Protein AF-A0A1Y1M636-F1 (afdb_monomer_lite)

Secondary structure (DSSP, 8-state):
---HHHH-HHHHHHHHHHHHHHHHTT---HHHHHHHHHHHHHTT---TTB--SS-SS--HHHHHHHHHHHHH-TT-HHHHHHHHHHHHHHHHHHHTS--S---B-THHHHHHHHHHTT---

InterPro domains:
  IPR002020 Citrate synthase [PF00285] (1-120)
  IPR002020 Citrate synthase [PR00143] (42-62)
  IPR002020 Citrate synthase [PR00143] (103-119)
  IPR002020 Citrate synthase [PTHR11739] (1-119)
  IPR016143 Citrate synthase-like, small alpha subdomain [G3DSA:1.10.230.10] (9-121)
  IPR019810 Citrate synthase active site [PS00480] (49-61)
  IPR036969 Citrate synthase superfamily [SSF48256] (1-120)

Foldseek 3Di:
DPDPVPPCLLVVLLVVLVVLCVQCPQPLDLVSLLVVQVVCVVVVHHNGQWQDPPDQEAAVLLVVLLVVCVVPPVPDSSNVNLVSCQVRQLVSVVVVPPRPHGYGYNSNRPNSVCVVVPNND

Organism: Photinus pyralis (NCBI:txid7054)

Structure (mmCIF, N/CA/C/O backbone):
data_AF-A0A1Y1M636-F1
#
_entry.id   AF-A0A1Y1M636-F1
#
loop_
_atom_site.group_PDB
_atom_site.id
_atom_site.type_symbol
_atom_site.label_atom_id
_atom_site.label_alt_id
_atom_site.label_comp_id
_atom_site.label_asym_id
_atom_site.label_entity_id
_atom_site.label_seq_id
_atom_site.pdbx_PDB_ins_code
_atom_site.Cartn_x
_atom_site.Cartn_y
_atom_site.Cartn_z
_atom_site.occupancy
_atom_site.B_iso_or_equiv
_atom_site.auth_seq_id
_atom_site.auth_comp_id
_atom_site.auth_asym_id
_atom_site.auth_atom_id
_atom_site.pdbx_PDB_model_num
ATOM 1 N N . LEU A 1 1 ? 14.084 -16.133 7.832 1.00 56.94 1 LEU A N 1
ATOM 2 C CA . LEU A 1 1 ? 13.570 -16.070 9.221 1.00 56.94 1 LEU A CA 1
ATOM 3 C C . LEU A 1 1 ? 12.113 -16.533 9.176 1.00 56.94 1 LEU A C 1
ATOM 5 O O . LEU A 1 1 ? 11.390 -15.992 8.359 1.00 56.94 1 LEU A O 1
ATOM 9 N N . ALA A 1 2 ? 11.710 -17.564 9.931 1.00 70.00 2 ALA A N 1
ATOM 10 C CA . ALA A 1 2 ? 10.428 -18.273 9.723 1.00 70.00 2 ALA A CA 1
ATOM 11 C C . ALA A 1 2 ? 9.280 -17.843 10.665 1.00 70.00 2 ALA A C 1
ATOM 13 O O . ALA A 1 2 ? 8.182 -18.387 10.597 1.00 70.00 2 ALA A O 1
ATOM 14 N N . GLY A 1 3 ? 9.529 -16.894 11.574 1.00 68.12 3 GLY A N 1
ATOM 15 C CA . GLY A 1 3 ? 8.514 -16.413 12.513 1.00 68.12 3 GLY A CA 1
ATOM 16 C C . GLY A 1 3 ? 7.434 -15.574 11.808 1.00 68.12 3 GLY A C 1
ATOM 17 O O . GLY A 1 3 ? 7.807 -14.633 11.102 1.00 68.12 3 GLY A O 1
ATOM 18 N N . PRO A 1 4 ? 6.128 -15.828 12.037 1.00 67.50 4 PRO A N 1
ATOM 19 C CA . PRO A 1 4 ? 5.036 -15.103 11.376 1.00 67.50 4 PRO A CA 1
ATOM 20 C C . PRO A 1 4 ? 5.110 -13.581 11.542 1.00 67.50 4 PRO A C 1
ATOM 22 O O . PRO A 1 4 ? 4.954 -12.837 10.583 1.00 67.50 4 PRO A O 1
ATOM 25 N N . LEU A 1 5 ? 5.480 -13.118 12.739 1.00 71.94 5 LEU A N 1
ATOM 26 C CA . LEU A 1 5 ? 5.609 -11.694 13.072 1.00 71.94 5 LEU A CA 1
ATOM 27 C C . LEU A 1 5 ? 6.854 -11.009 12.478 1.00 71.94 5 LEU A C 1
ATOM 29 O O . LEU A 1 5 ? 7.070 -9.825 12.722 1.00 71.94 5 LEU A O 1
ATOM 33 N N . HIS A 1 6 ? 7.712 -11.743 11.765 1.00 73.06 6 HIS A N 1
ATOM 34 C CA . HIS A 1 6 ? 8.993 -11.226 11.279 1.00 73.06 6 HIS A CA 1
ATOM 35 C C . HIS A 1 6 ? 9.251 -11.492 9.791 1.00 73.06 6 HIS A C 1
ATOM 37 O O . HIS A 1 6 ? 10.055 -10.786 9.192 1.00 73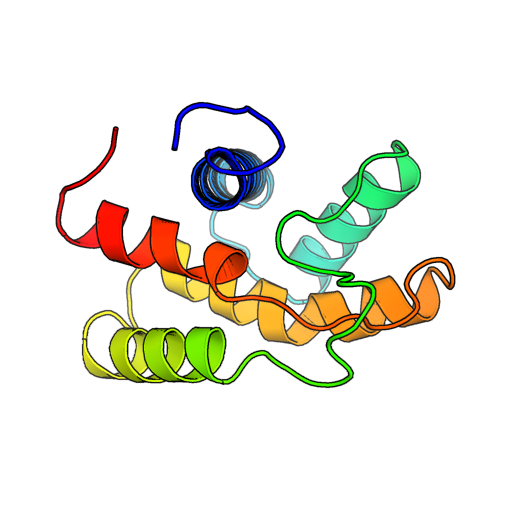.06 6 HIS A O 1
ATOM 43 N N . GLY A 1 7 ? 8.613 -12.506 9.194 1.00 80.69 7 GLY A N 1
ATOM 44 C CA . GLY A 1 7 ? 8.894 -12.930 7.817 1.00 80.69 7 GLY A CA 1
ATOM 45 C C . GLY A 1 7 ? 7.753 -12.768 6.812 1.00 80.69 7 GLY A C 1
ATOM 46 O O . GLY A 1 7 ? 8.008 -12.928 5.625 1.00 80.69 7 GLY A O 1
ATOM 47 N N . LEU A 1 8 ? 6.523 -12.471 7.249 1.00 89.19 8 LEU A N 1
ATOM 48 C CA . LEU A 1 8 ? 5.337 -12.578 6.382 1.00 89.19 8 LEU A CA 1
ATOM 49 C C . LEU A 1 8 ? 4.801 -11.245 5.847 1.00 89.19 8 LEU A C 1
ATOM 51 O O . LEU A 1 8 ? 3.906 -11.257 5.008 1.00 89.19 8 LEU A O 1
ATOM 55 N N . ALA A 1 9 ? 5.354 -10.105 6.270 1.00 92.31 9 ALA A N 1
ATOM 56 C CA . ALA A 1 9 ? 4.806 -8.787 5.934 1.00 92.31 9 ALA A CA 1
ATOM 57 C C . ALA A 1 9 ? 4.646 -8.559 4.416 1.00 92.31 9 ALA A C 1
ATOM 59 O O . ALA A 1 9 ? 3.625 -8.036 3.980 1.00 92.31 9 ALA A O 1
ATOM 60 N N . ASN A 1 10 ? 5.618 -8.995 3.607 1.00 93.31 10 ASN A N 1
ATOM 61 C CA . ASN A 1 10 ? 5.539 -8.913 2.145 1.00 93.31 10 ASN A CA 1
ATOM 62 C C . ASN A 1 10 ? 4.360 -9.740 1.590 1.00 93.31 10 ASN A C 1
ATOM 64 O O . ASN A 1 10 ? 3.538 -9.225 0.833 1.00 93.31 10 ASN A O 1
ATOM 68 N N . GLN A 1 11 ? 4.230 -10.999 2.017 1.00 93.31 11 GLN A N 1
ATOM 69 C CA . GLN A 1 11 ? 3.156 -11.884 1.559 1.00 93.31 11 GLN A CA 1
ATOM 70 C C . GLN A 1 11 ? 1.777 -11.359 1.975 1.00 93.31 11 GLN A C 1
ATOM 72 O O . GLN A 1 11 ? 0.856 -11.336 1.162 1.00 93.31 11 GLN A O 1
ATOM 77 N N . GLU A 1 12 ? 1.635 -10.871 3.209 1.00 94.81 12 GLU A N 1
ATOM 78 C CA . GLU A 1 12 ? 0.387 -10.270 3.695 1.00 94.81 12 GLU A CA 1
ATOM 79 C C . GLU A 1 12 ? -0.024 -9.043 2.869 1.00 94.81 12 GLU A C 1
ATOM 81 O O . GLU A 1 12 ? -1.198 -8.900 2.517 1.00 94.81 12 GLU A O 1
ATOM 86 N N . VAL A 1 13 ? 0.935 -8.180 2.513 1.00 96.88 13 VAL A N 1
ATOM 87 C CA . VAL A 1 13 ? 0.698 -7.036 1.621 1.00 96.88 13 VAL A CA 1
ATOM 88 C C . VAL A 1 13 ? 0.248 -7.507 0.241 1.00 96.88 13 VAL A C 1
ATOM 90 O O . VAL A 1 13 ? -0.760 -7.015 -0.265 1.00 96.88 13 VAL A O 1
ATOM 93 N N . LEU A 1 14 ? 0.971 -8.443 -0.381 1.00 96.56 14 LEU A N 1
ATOM 94 C CA . LEU A 1 14 ? 0.674 -8.884 -1.744 1.00 96.56 14 LEU A CA 1
ATOM 95 C C . LEU A 1 14 ? -0.698 -9.566 -1.836 1.00 96.56 14 LEU A C 1
ATOM 97 O O . LEU A 1 14 ? -1.461 -9.300 -2.769 1.00 96.56 14 LEU A O 1
ATOM 101 N N . LEU A 1 15 ? -1.049 -10.385 -0.841 1.00 96.19 15 LEU A N 1
ATOM 102 C CA . LEU A 1 15 ? -2.373 -10.996 -0.730 1.00 96.19 15 LEU A CA 1
ATOM 103 C C . LEU A 1 15 ? -3.462 -9.929 -0.580 1.00 96.19 15 LEU A C 1
ATOM 105 O O . LEU A 1 15 ? -4.450 -9.955 -1.310 1.00 96.19 15 LEU A O 1
ATOM 109 N N . TRP A 1 16 ? -3.270 -8.949 0.308 1.00 97.88 16 TRP A N 1
ATOM 110 C CA . TRP A 1 16 ? -4.236 -7.866 0.495 1.00 97.88 16 TRP A CA 1
ATOM 111 C C . TRP A 1 16 ? -4.423 -7.016 -0.770 1.00 97.88 16 TRP A C 1
ATOM 113 O O . TRP A 1 16 ? -5.559 -6.705 -1.128 1.00 97.88 16 TRP A O 1
ATOM 123 N N . LEU A 1 17 ? -3.339 -6.688 -1.483 1.00 98.00 17 LEU A N 1
ATOM 124 C CA . LEU A 1 17 ? -3.395 -5.970 -2.762 1.00 98.00 17 LEU A CA 1
ATOM 125 C C . LEU A 1 17 ? -4.115 -6.784 -3.838 1.00 98.00 17 LEU A C 1
ATOM 127 O O . LEU A 1 17 ? -4.863 -6.220 -4.632 1.00 98.00 17 LEU A O 1
ATOM 131 N N . THR A 1 18 ? -3.916 -8.100 -3.860 1.00 97.06 18 THR A N 1
ATOM 132 C CA . THR A 1 18 ? -4.594 -8.997 -4.803 1.00 97.06 18 THR A CA 1
ATOM 133 C C . THR A 1 18 ? -6.099 -9.035 -4.535 1.00 97.06 18 THR A C 1
ATOM 135 O O . THR A 1 18 ? -6.892 -8.922 -5.468 1.00 97.06 18 THR A O 1
ATOM 138 N N . GLU A 1 19 ? -6.513 -9.122 -3.268 1.00 97.94 19 GLU A N 1
ATOM 139 C CA . GLU A 1 19 ? -7.930 -9.035 -2.893 1.00 97.94 19 GLU A CA 1
ATOM 140 C C . GLU A 1 19 ? -8.522 -7.661 -3.211 1.00 97.94 19 GLU A C 1
ATOM 142 O O . GLU A 1 19 ? -9.610 -7.567 -3.778 1.00 97.94 19 GLU A O 1
ATOM 147 N N . MET A 1 20 ? -7.775 -6.589 -2.938 1.00 98.19 20 MET A N 1
ATOM 148 C CA . MET A 1 20 ? -8.175 -5.243 -3.327 1.00 98.19 20 MET A CA 1
ATOM 149 C C . MET A 1 20 ? -8.383 -5.149 -4.836 1.00 98.19 20 MET A C 1
ATOM 151 O O . MET A 1 20 ? -9.441 -4.696 -5.262 1.00 98.19 20 MET A O 1
ATOM 155 N N . LYS A 1 21 ? -7.430 -5.631 -5.646 1.00 97.38 21 LYS A N 1
ATOM 156 C CA . LYS A 1 21 ? -7.508 -5.621 -7.114 1.00 97.38 21 LYS A CA 1
ATOM 157 C C . LYS A 1 21 ? -8.742 -6.361 -7.632 1.00 97.38 21 LYS A C 1
ATOM 159 O O . LYS A 1 21 ? -9.370 -5.878 -8.568 1.00 97.38 21 LYS A O 1
ATOM 164 N N . LYS A 1 22 ? -9.125 -7.488 -7.016 1.00 97.81 22 LYS A N 1
ATOM 165 C CA . LYS A 1 22 ? -10.356 -8.223 -7.366 1.00 97.81 22 LYS A CA 1
ATOM 166 C C . LYS A 1 22 ? -11.623 -7.399 -7.124 1.00 97.81 22 LYS A C 1
ATOM 168 O O . LYS A 1 22 ? -12.571 -7.525 -7.890 1.00 97.81 22 LYS A O 1
ATOM 173 N N . VAL A 1 23 ? -11.643 -6.575 -6.075 1.00 97.25 23 VAL A N 1
ATOM 174 C CA . VAL A 1 23 ? -12.801 -5.738 -5.720 1.00 97.25 23 VAL A CA 1
ATOM 175 C C . VAL A 1 23 ? -12.848 -4.453 -6.544 1.00 97.25 23 VAL A C 1
ATOM 177 O O . VAL A 1 23 ? -13.905 -4.101 -7.060 1.00 97.25 23 VAL A O 1
ATOM 180 N N . VAL A 1 24 ? -11.719 -3.752 -6.683 1.00 96.56 24 VAL A N 1
ATOM 181 C CA . VAL A 1 24 ? -11.661 -2.456 -7.383 1.00 96.56 24 VAL A CA 1
ATOM 182 C C . VAL A 1 24 ? -11.578 -2.604 -8.904 1.00 96.56 24 VAL A C 1
ATOM 184 O O . VAL A 1 24 ? -11.916 -1.675 -9.635 1.00 96.56 24 VAL A O 1
ATOM 187 N N . GLY A 1 25 ? -11.137 -3.765 -9.397 1.00 95.69 25 GLY A N 1
ATOM 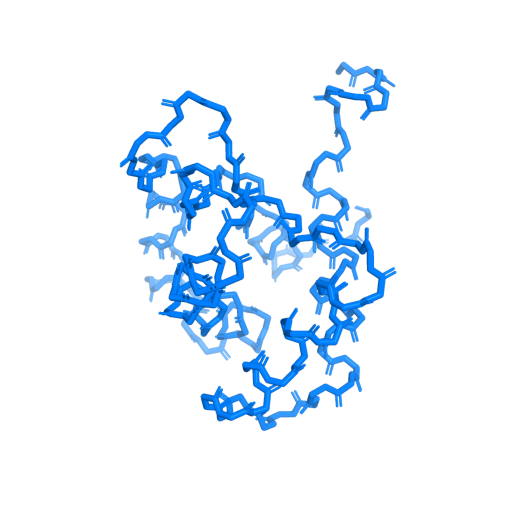188 C CA . GLY A 1 25 ? -10.919 -4.007 -10.818 1.00 95.69 25 GLY A CA 1
ATOM 189 C C . GLY A 1 25 ? -9.890 -3.040 -11.402 1.00 95.69 25 GLY A C 1
ATOM 190 O O . GLY A 1 25 ? -8.836 -2.788 -10.810 1.00 95.69 25 GLY A O 1
ATOM 191 N N . ASP A 1 26 ? -10.181 -2.497 -12.581 1.00 94.44 26 ASP A N 1
ATOM 192 C CA . ASP A 1 26 ? -9.328 -1.514 -13.263 1.00 94.44 26 ASP A CA 1
ATOM 193 C C . ASP A 1 26 ? -9.674 -0.056 -12.932 1.00 94.44 26 ASP A C 1
ATOM 195 O O . ASP A 1 26 ? -8.932 0.850 -13.315 1.00 94.44 26 ASP A O 1
ATOM 199 N N . ASP A 1 27 ? -10.747 0.187 -12.171 1.00 96.25 27 ASP A N 1
ATOM 200 C CA . ASP A 1 27 ? -11.082 1.523 -11.680 1.00 96.25 27 ASP A CA 1
ATOM 201 C C . ASP A 1 27 ? -10.206 1.881 -10.474 1.00 96.25 27 ASP A C 1
ATOM 203 O O . ASP A 1 27 ? -10.557 1.666 -9.311 1.00 96.25 27 ASP A O 1
ATOM 207 N N . LEU A 1 28 ? -9.046 2.460 -10.777 1.00 96.94 28 LEU A N 1
ATOM 208 C CA . LEU A 1 28 ? -8.115 2.999 -9.790 1.00 96.94 28 LEU A CA 1
ATOM 209 C C . LEU A 1 28 ? -8.435 4.455 -9.405 1.00 96.94 28 LEU A C 1
ATOM 211 O O . LEU A 1 28 ? -7.538 5.183 -8.980 1.00 96.94 28 LEU A O 1
ATOM 215 N N . SER A 1 29 ? -9.678 4.921 -9.562 1.00 98.19 29 SER A N 1
ATOM 216 C CA . SER A 1 29 ? -10.063 6.275 -9.153 1.00 98.19 29 SER A CA 1
ATOM 217 C C . SER A 1 29 ? -9.810 6.525 -7.665 1.00 98.19 29 SER A C 1
ATOM 219 O O . SER A 1 29 ? -9.920 5.627 -6.826 1.00 98.19 29 SER A O 1
ATOM 221 N N . ASP A 1 30 ? -9.509 7.781 -7.317 1.00 98.56 30 ASP A N 1
ATOM 222 C CA . ASP A 1 30 ? -9.254 8.168 -5.926 1.00 98.56 30 ASP A CA 1
ATOM 223 C C . ASP A 1 30 ? -10.407 7.745 -4.997 1.00 98.56 30 ASP A C 1
ATOM 225 O O . ASP A 1 30 ? -10.168 7.281 -3.882 1.00 98.56 30 ASP A O 1
ATOM 229 N N . LYS A 1 31 ? -11.653 7.828 -5.484 1.00 98.25 31 LYS A N 1
ATOM 230 C CA . LYS A 1 31 ? -12.850 7.396 -4.757 1.00 98.25 31 LYS A CA 1
ATOM 231 C C . LYS A 1 31 ? -12.834 5.896 -4.454 1.00 98.25 31 LYS A C 1
ATOM 233 O O . LYS A 1 31 ? -12.961 5.530 -3.293 1.00 98.25 31 LYS A O 1
ATOM 238 N N . ASN A 1 32 ? -12.666 5.036 -5.460 1.00 98.19 32 ASN A N 1
ATOM 239 C CA . ASN A 1 32 ? -12.769 3.584 -5.273 1.00 98.19 32 ASN A CA 1
ATOM 240 C C . ASN A 1 32 ? -11.685 3.052 -4.319 1.00 98.19 32 ASN A C 1
ATOM 242 O O . ASN A 1 32 ? -11.933 2.227 -3.441 1.00 98.19 32 ASN A O 1
ATOM 246 N N . ILE A 1 33 ? -10.478 3.608 -4.437 1.00 98.69 33 ILE A N 1
ATOM 247 C CA . ILE A 1 33 ? -9.356 3.290 -3.552 1.00 98.69 33 ILE A CA 1
ATOM 248 C C . ILE A 1 33 ? -9.628 3.773 -2.123 1.00 98.69 33 ILE A C 1
ATOM 250 O O . ILE A 1 33 ? -9.410 3.023 -1.172 1.00 98.69 33 ILE A O 1
ATOM 254 N N . THR A 1 34 ? -10.146 4.993 -1.963 1.00 98.75 34 THR A N 1
ATOM 255 C CA . THR A 1 34 ? -10.532 5.550 -0.655 1.00 98.75 34 THR A CA 1
ATOM 256 C C . THR A 1 34 ? -11.618 4.710 0.016 1.00 98.75 34 THR A C 1
ATOM 258 O O . THR A 1 34 ? -11.471 4.347 1.184 1.00 98.75 34 THR A O 1
ATOM 261 N N . ASP A 1 35 ? -12.668 4.343 -0.722 1.00 98.62 35 ASP A N 1
ATOM 262 C CA . ASP A 1 35 ? -13.778 3.523 -0.228 1.00 98.62 35 ASP A CA 1
ATOM 263 C C . ASP A 1 35 ? -13.281 2.150 0.249 1.00 98.62 35 ASP A C 1
ATOM 265 O O . ASP A 1 35 ? -13.646 1.693 1.336 1.00 98.62 35 ASP A O 1
ATOM 269 N N . TYR A 1 36 ? -12.387 1.505 -0.510 1.00 98.69 36 TYR A N 1
ATOM 270 C CA . TYR A 1 36 ? -11.809 0.222 -0.111 1.00 98.69 36 TYR A CA 1
ATOM 271 C C . TYR A 1 36 ? -10.934 0.339 1.149 1.00 98.69 36 TYR A C 1
ATOM 273 O O . TYR A 1 36 ? -11.036 -0.497 2.055 1.00 98.69 36 TYR A O 1
ATOM 281 N N . LEU A 1 37 ? -10.106 1.385 1.253 1.00 98.62 37 LEU A N 1
ATOM 282 C CA . LEU A 1 37 ? -9.288 1.644 2.444 1.00 98.62 37 LEU A CA 1
ATOM 283 C C . LEU A 1 37 ? -10.167 1.855 3.685 1.00 98.62 37 LEU A C 1
ATOM 285 O O . LEU A 1 37 ? -9.932 1.221 4.716 1.00 98.62 37 LEU A O 1
ATOM 289 N N . TRP A 1 38 ? -11.224 2.662 3.577 1.00 98.62 38 TRP A N 1
ATOM 290 C CA . TRP A 1 38 ? -12.195 2.845 4.657 1.00 98.62 38 TRP A CA 1
ATOM 291 C C . TRP A 1 38 ? -12.932 1.556 5.005 1.00 98.62 38 TRP A C 1
ATOM 293 O O . TRP A 1 38 ? -13.089 1.257 6.186 1.00 98.62 38 TRP A O 1
ATOM 303 N N . SER A 1 39 ? -13.332 0.749 4.018 1.00 98.38 39 SER A N 1
ATOM 304 C CA . SER A 1 39 ? -13.964 -0.553 4.275 1.00 98.38 39 SER A CA 1
ATOM 305 C C . SER A 1 39 ? -13.044 -1.485 5.075 1.00 98.38 39 SER A C 1
ATOM 307 O O . SER A 1 39 ? -13.482 -2.151 6.014 1.00 98.38 39 SER A O 1
ATOM 309 N N . THR A 1 40 ? -11.741 -1.468 4.770 1.00 97.94 40 THR A N 1
ATOM 310 C CA . THR A 1 40 ? -10.727 -2.234 5.500 1.00 97.94 40 THR A CA 1
ATOM 311 C C . THR A 1 40 ? -10.657 -1.767 6.953 1.00 97.94 40 THR A C 1
ATOM 313 O O . THR A 1 40 ? -10.803 -2.585 7.862 1.00 97.94 40 THR A O 1
ATOM 316 N N . LEU A 1 41 ? -10.527 -0.460 7.184 1.00 98.00 41 LEU A N 1
ATOM 317 C CA . LEU A 1 41 ? -10.413 0.118 8.527 1.00 98.00 41 LEU A CA 1
ATOM 318 C C . LEU A 1 41 ? -11.692 -0.061 9.364 1.00 98.00 41 LEU A C 1
ATOM 320 O O . LEU A 1 41 ? -11.621 -0.459 10.527 1.00 98.00 41 LEU A O 1
ATOM 324 N N . ASN A 1 42 ? -12.866 0.151 8.764 1.00 97.88 42 ASN A N 1
ATOM 325 C CA . ASN A 1 42 ? -14.167 -0.008 9.421 1.00 97.88 42 ASN A CA 1
ATOM 326 C C . ASN A 1 42 ? -14.479 -1.473 9.762 1.00 97.88 42 ASN A C 1
ATOM 328 O O . ASN A 1 42 ? -15.215 -1.735 10.709 1.00 97.88 42 ASN A O 1
ATOM 332 N N . SER A 1 43 ? -13.873 -2.432 9.051 1.00 97.12 43 SER A N 1
ATOM 333 C CA . SER A 1 43 ? -13.933 -3.860 9.404 1.00 97.12 43 SER A CA 1
ATOM 334 C C . SER A 1 43 ? -13.039 -4.248 10.593 1.00 97.12 43 SER A C 1
ATOM 336 O O . SER A 1 43 ? -12.960 -5.421 10.947 1.00 97.12 43 SER A O 1
ATOM 338 N N . GLY A 1 44 ? -12.332 -3.287 11.200 1.00 95.69 44 GLY A N 1
ATOM 339 C CA . GLY A 1 44 ? -11.381 -3.527 12.288 1.00 95.69 44 GLY A CA 1
ATOM 340 C C . GLY A 1 44 ? -10.024 -4.068 11.825 1.00 95.69 44 GLY A C 1
ATOM 341 O O . GLY A 1 44 ? -9.174 -4.371 12.661 1.00 95.69 44 GLY A O 1
ATOM 342 N N . ARG A 1 45 ? -9.804 -4.177 10.509 1.00 95.75 45 ARG A N 1
ATOM 343 C CA . ARG A 1 45 ? -8.521 -4.575 9.918 1.00 95.75 45 ARG A CA 1
ATOM 344 C C . ARG A 1 45 ? -7.605 -3.363 9.740 1.00 95.75 45 ARG A C 1
ATOM 346 O O . ARG A 1 45 ? -8.036 -2.213 9.778 1.00 95.75 45 ARG A O 1
ATOM 353 N N . VAL A 1 46 ? -6.321 -3.632 9.535 1.00 95.62 46 VAL A N 1
ATOM 354 C CA . VAL A 1 46 ? -5.296 -2.620 9.238 1.00 95.62 46 VAL A CA 1
ATOM 355 C C . VAL A 1 46 ? -4.975 -2.602 7.745 1.00 95.62 46 VAL A C 1
ATOM 357 O O . VAL A 1 46 ? -5.271 -3.567 7.044 1.00 95.62 46 VAL A O 1
ATOM 360 N N . VAL A 1 47 ? -4.349 -1.524 7.266 1.00 97.62 47 VAL A N 1
ATOM 361 C CA . VAL A 1 47 ? -3.763 -1.468 5.917 1.00 97.62 47 VAL A CA 1
ATOM 362 C C . VAL A 1 47 ? -2.330 -2.020 5.999 1.00 97.62 47 VAL A C 1
ATOM 364 O O . VAL A 1 47 ? -1.484 -1.369 6.621 1.00 97.62 47 VAL A O 1
ATOM 367 N N . PRO A 1 48 ? -2.035 -3.207 5.434 1.00 96.56 48 PRO A N 1
ATOM 368 C CA . PRO A 1 48 ? -0.720 -3.835 5.561 1.00 96.56 48 PRO A CA 1
ATOM 369 C C . PRO A 1 48 ? 0.394 -2.974 4.957 1.00 96.56 48 PRO A C 1
ATOM 371 O O . PRO A 1 48 ? 0.192 -2.287 3.959 1.00 96.56 48 PRO A O 1
ATOM 374 N N . GLY A 1 49 ? 1.580 -3.000 5.568 1.00 96.00 49 GLY A N 1
ATOM 375 C CA . GLY A 1 49 ? 2.735 -2.210 5.123 1.00 96.00 49 GLY A CA 1
ATOM 376 C C . GLY A 1 49 ? 2.717 -0.732 5.539 1.00 96.00 49 GLY A C 1
ATOM 377 O O . GLY A 1 49 ? 3.726 -0.055 5.354 1.00 96.00 49 GLY A O 1
ATOM 378 N N . TYR A 1 50 ? 1.634 -0.235 6.151 1.00 96.94 50 TYR A N 1
ATOM 379 C CA . TYR A 1 50 ? 1.501 1.136 6.663 1.00 96.94 50 TYR A CA 1
ATOM 380 C C . TYR A 1 50 ? 1.386 1.167 8.194 1.00 96.94 50 TYR A C 1
ATOM 382 O O . TYR A 1 50 ? 0.997 0.190 8.827 1.00 96.94 50 TYR A O 1
ATOM 390 N N . GLY A 1 51 ? 1.683 2.319 8.807 1.00 90.38 51 GLY A N 1
ATOM 391 C CA . GLY A 1 51 ? 1.398 2.537 10.232 1.00 90.38 51 GLY A CA 1
ATOM 392 C C . GLY A 1 51 ? 2.522 2.160 11.198 1.00 90.38 51 GLY A C 1
ATOM 393 O O . GLY A 1 51 ? 2.262 1.842 12.357 1.00 90.38 51 GLY A O 1
ATOM 394 N N . HIS A 1 52 ? 3.779 2.198 10.751 1.00 85.81 52 HIS A N 1
ATOM 395 C CA . HIS A 1 52 ? 4.930 1.796 11.562 1.00 85.81 52 HIS A CA 1
ATOM 396 C C . HIS A 1 52 ? 5.112 2.675 12.818 1.00 85.81 52 HIS A C 1
ATOM 398 O O . HIS A 1 52 ? 5.052 3.905 12.757 1.00 85.81 52 HIS A O 1
ATOM 404 N N . ALA A 1 53 ? 5.438 2.065 13.963 1.00 83.19 53 ALA A N 1
ATOM 405 C CA . ALA A 1 53 ? 5.582 2.776 15.243 1.00 83.19 53 ALA A CA 1
ATOM 406 C C . ALA A 1 53 ? 6.704 3.840 15.245 1.00 83.19 53 ALA A C 1
ATOM 408 O O . ALA A 1 53 ? 6.608 4.858 15.933 1.00 83.19 53 ALA A O 1
ATOM 409 N N . VAL A 1 54 ? 7.764 3.605 14.464 1.00 85.38 54 VAL A N 1
ATOM 410 C CA . VAL A 1 54 ? 8.999 4.417 14.472 1.00 85.38 54 VAL A CA 1
ATOM 411 C C . VAL A 1 54 ? 9.151 5.334 13.251 1.00 85.38 54 VAL A C 1
ATOM 413 O O . VAL A 1 54 ? 9.699 6.429 13.382 1.00 85.38 54 VAL A O 1
ATOM 416 N N . LEU A 1 55 ? 8.700 4.915 12.062 1.00 84.19 55 LEU A N 1
ATOM 417 C CA . LEU A 1 55 ? 8.982 5.643 10.819 1.00 84.19 55 LEU A CA 1
ATOM 418 C C . LEU A 1 55 ? 8.108 6.889 10.746 1.00 84.19 55 LEU A C 1
ATOM 420 O O . LEU A 1 55 ? 6.898 6.764 10.691 1.00 84.19 55 LEU A O 1
ATOM 424 N N . ARG A 1 56 ? 8.706 8.083 10.713 1.00 91.81 56 ARG A N 1
ATOM 425 C CA . ARG A 1 56 ? 7.975 9.371 10.671 1.00 91.81 56 ARG A CA 1
ATOM 426 C C . ARG A 1 56 ? 7.779 9.934 9.260 1.00 91.81 56 ARG A C 1
ATOM 428 O O . ARG A 1 56 ? 7.289 11.045 9.104 1.00 91.81 56 ARG A O 1
ATOM 435 N N . LYS A 1 57 ? 8.247 9.202 8.255 1.00 94.81 57 LYS A N 1
ATOM 436 C CA . LYS A 1 57 ? 8.175 9.502 6.822 1.00 94.81 57 LYS A CA 1
ATOM 437 C C . LYS A 1 57 ? 8.249 8.185 6.055 1.00 94.81 57 LYS A C 1
ATOM 439 O O . LYS A 1 57 ? 8.583 7.161 6.654 1.00 94.81 57 LYS A O 1
ATOM 444 N N . THR A 1 58 ? 7.974 8.231 4.755 1.00 97.69 58 THR A N 1
ATOM 445 C CA . THR A 1 58 ? 8.143 7.089 3.845 1.00 97.69 58 THR A CA 1
ATOM 446 C C . THR A 1 58 ? 9.516 6.450 4.024 1.00 97.69 58 THR A C 1
ATOM 448 O O . THR A 1 58 ? 10.531 7.152 4.048 1.00 97.69 58 THR A O 1
ATOM 451 N N . ASP A 1 59 ? 9.542 5.126 4.166 1.00 97.81 59 ASP A N 1
ATOM 452 C CA . ASP A 1 59 ? 10.779 4.355 4.246 1.00 97.81 59 ASP A CA 1
ATOM 453 C C . ASP A 1 59 ? 11.619 4.571 2.969 1.00 97.81 59 ASP A C 1
ATOM 455 O O . ASP A 1 59 ? 11.119 4.339 1.866 1.00 97.81 59 ASP A O 1
ATOM 459 N N . PRO A 1 60 ? 12.895 4.985 3.062 1.00 97.88 60 PRO A N 1
ATOM 460 C CA . PRO A 1 60 ? 13.764 5.114 1.892 1.00 97.88 60 PRO A CA 1
ATOM 461 C C . PRO A 1 60 ? 13.861 3.835 1.047 1.00 97.88 60 PRO A C 1
ATOM 463 O O . PRO A 1 60 ? 14.032 3.911 -0.166 1.00 97.88 60 PRO A O 1
ATOM 466 N N . ARG A 1 61 ? 13.701 2.655 1.659 1.00 98.31 61 ARG A N 1
ATOM 467 C CA . ARG A 1 61 ? 13.694 1.370 0.945 1.00 98.31 61 ARG A CA 1
ATOM 468 C C . ARG A 1 61 ? 12.449 1.198 0.074 1.00 98.31 61 ARG A C 1
ATOM 470 O O . ARG A 1 61 ? 12.552 0.649 -1.019 1.00 98.31 61 ARG A O 1
ATOM 477 N N . TYR A 1 62 ? 11.298 1.701 0.531 1.00 98.50 62 TYR A N 1
ATOM 478 C CA . TYR A 1 62 ? 10.088 1.790 -0.291 1.00 98.50 62 TYR A CA 1
ATOM 479 C C . TYR A 1 62 ? 10.331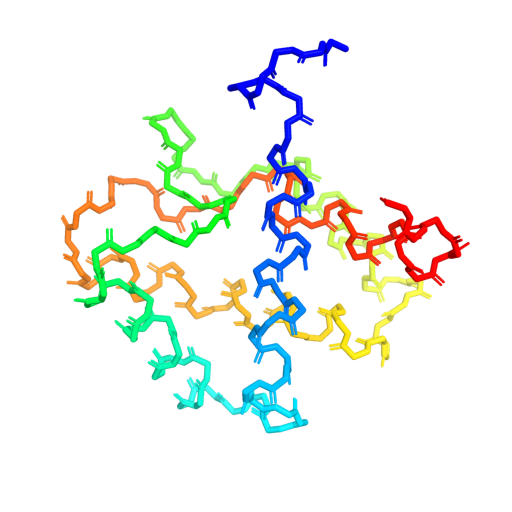 2.712 -1.490 1.00 98.50 62 TYR A C 1
ATOM 481 O O . TYR A 1 62 ? 9.999 2.362 -2.619 1.00 98.50 62 TYR A O 1
ATOM 489 N N . MET A 1 63 ? 10.958 3.872 -1.264 1.00 98.50 63 MET A N 1
ATOM 490 C CA . MET A 1 63 ? 11.247 4.829 -2.339 1.00 98.50 63 MET A CA 1
ATOM 491 C C . MET A 1 63 ? 12.184 4.251 -3.400 1.00 98.50 63 MET A C 1
ATOM 493 O O . MET A 1 63 ? 11.889 4.379 -4.582 1.00 98.50 63 MET A O 1
ATOM 497 N N . ALA A 1 64 ? 13.241 3.542 -2.999 1.00 98.62 64 ALA A N 1
ATOM 498 C CA . ALA A 1 64 ? 14.142 2.878 -3.942 1.00 98.62 64 ALA A CA 1
ATOM 499 C C . ALA A 1 64 ? 13.407 1.849 -4.828 1.00 98.62 64 ALA A C 1
ATOM 501 O O . ALA A 1 64 ? 13.622 1.790 -6.038 1.00 98.62 64 ALA A O 1
ATOM 502 N N . GLN A 1 65 ? 12.496 1.064 -4.245 1.00 98.69 65 GLN A N 1
ATOM 503 C CA . GLN A 1 65 ? 11.662 0.117 -4.995 1.00 98.69 65 GLN A CA 1
ATOM 504 C C . GLN A 1 65 ? 10.661 0.819 -5.916 1.00 98.69 65 GLN A C 1
ATOM 506 O O . GLN A 1 65 ? 10.451 0.383 -7.048 1.00 98.69 65 GLN A O 1
ATOM 511 N N . ARG A 1 66 ? 10.094 1.941 -5.466 1.00 98.62 66 ARG A N 1
ATOM 512 C CA . ARG A 1 66 ? 9.209 2.779 -6.273 1.00 98.62 66 ARG A CA 1
ATOM 513 C C . ARG A 1 66 ? 9.920 3.373 -7.480 1.00 98.62 66 ARG A C 1
ATOM 515 O O . ARG A 1 66 ? 9.372 3.327 -8.575 1.00 98.62 66 ARG A O 1
ATOM 522 N N . GLU A 1 67 ? 11.118 3.916 -7.299 1.00 98.75 67 GLU A N 1
ATOM 523 C CA . GLU A 1 67 ? 11.939 4.453 -8.390 1.00 98.75 67 GLU A CA 1
ATOM 524 C C . GLU A 1 67 ? 12.262 3.373 -9.426 1.00 98.75 67 GLU A C 1
ATOM 526 O O . GLU A 1 67 ? 12.114 3.600 -10.627 1.00 98.75 67 GLU A O 1
ATOM 531 N N . PHE A 1 68 ? 12.614 2.169 -8.967 1.00 98.75 68 PHE A N 1
ATOM 532 C CA . PHE A 1 68 ? 12.806 1.022 -9.848 1.00 98.75 68 PHE A CA 1
ATOM 533 C C . PHE A 1 68 ? 11.522 0.666 -10.617 1.00 98.75 68 PHE A C 1
ATOM 535 O O . PHE A 1 68 ? 11.560 0.521 -11.839 1.00 98.75 68 PHE A O 1
ATOM 542 N N . GLY A 1 69 ? 10.379 0.586 -9.926 1.00 98.56 69 GLY A N 1
ATOM 543 C CA . GLY A 1 69 ? 9.079 0.297 -10.535 1.00 98.56 69 GLY A CA 1
ATOM 544 C C . GLY A 1 69 ? 8.680 1.322 -11.601 1.00 98.56 69 GLY A C 1
ATOM 545 O O . GLY A 1 69 ? 8.327 0.942 -12.716 1.00 98.56 69 GLY A O 1
ATOM 546 N N . LEU A 1 70 ? 8.841 2.618 -11.306 1.00 98.56 70 LEU A N 1
ATOM 547 C CA . LEU A 1 70 ? 8.592 3.713 -12.252 1.00 98.56 70 LEU A CA 1
ATOM 548 C C . LEU A 1 70 ? 9.454 3.592 -13.515 1.00 98.56 70 LEU A C 1
ATOM 550 O O . LEU A 1 70 ? 8.982 3.879 -14.611 1.00 98.56 70 LEU A O 1
ATOM 554 N N . ALA A 1 71 ? 10.711 3.170 -13.372 1.00 98.56 71 ALA A N 1
ATOM 555 C CA . ALA A 1 71 ? 11.644 3.071 -14.488 1.00 98.56 71 ALA A CA 1
ATOM 556 C C . ALA A 1 71 ? 11.473 1.798 -15.332 1.00 98.56 71 ALA A C 1
ATOM 558 O O . ALA A 1 71 ? 11.859 1.795 -16.502 1.00 98.56 71 ALA A O 1
ATOM 559 N N . LYS A 1 72 ? 10.981 0.698 -14.746 1.00 98.50 72 LYS A N 1
ATOM 560 C CA . LYS A 1 72 ? 11.038 -0.637 -15.371 1.00 98.50 72 LYS A CA 1
ATOM 561 C C . LYS A 1 72 ? 9.689 -1.277 -15.657 1.00 98.50 72 LYS A C 1
ATOM 563 O O . LYS A 1 72 ? 9.606 -2.076 -16.583 1.00 98.50 72 LYS A O 1
ATOM 568 N N . MET A 1 73 ? 8.658 -0.928 -14.899 1.00 97.88 73 MET A N 1
ATOM 569 C CA . MET A 1 73 ? 7.329 -1.531 -14.993 1.00 97.88 73 MET A CA 1
ATOM 570 C C . MET A 1 73 ? 6.198 -0.519 -14.717 1.00 97.88 73 MET A C 1
ATOM 572 O O . MET A 1 73 ? 5.257 -0.842 -13.992 1.00 97.88 73 MET A O 1
ATOM 576 N N . PRO A 1 74 ? 6.238 0.707 -15.286 1.00 98.12 74 PRO A N 1
ATOM 577 C CA . PRO A 1 74 ? 5.243 1.741 -14.984 1.00 98.12 74 PRO A CA 1
ATOM 578 C C . PRO A 1 74 ? 3.822 1.357 -15.415 1.00 98.12 74 PRO A C 1
ATOM 580 O O . PRO A 1 74 ? 2.846 1.819 -14.825 1.00 98.12 74 PRO A O 1
ATOM 583 N N . GLU A 1 75 ? 3.706 0.491 -16.424 1.00 97.94 75 GLU A N 1
ATOM 584 C CA . GLU A 1 75 ? 2.424 0.060 -16.975 1.00 97.94 75 GLU A CA 1
ATOM 585 C C . GLU A 1 75 ? 1.802 -1.138 -16.250 1.00 97.94 75 GLU A C 1
ATOM 587 O O . GLU A 1 75 ? 0.645 -1.462 -16.521 1.00 97.94 75 GLU A O 1
ATOM 592 N N . ASP A 1 76 ? 2.525 -1.760 -15.312 1.00 98.31 76 ASP A N 1
ATOM 593 C CA . ASP A 1 76 ? 2.042 -2.928 -14.582 1.00 98.31 76 ASP A CA 1
ATOM 594 C C . ASP A 1 76 ? 0.786 -2.593 -13.741 1.00 98.31 76 ASP A C 1
ATOM 596 O O . ASP A 1 76 ? 0.797 -1.632 -12.960 1.00 98.31 76 ASP A O 1
ATOM 600 N N . PRO A 1 77 ? -0.3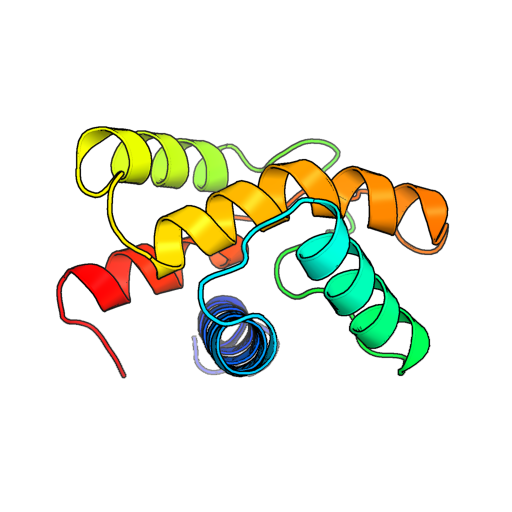16 -3.359 -13.870 1.00 97.56 77 PRO A N 1
ATOM 601 C CA . PRO A 1 77 ? -1.564 -3.058 -13.169 1.00 97.56 77 PRO A CA 1
ATOM 602 C C . PRO A 1 77 ? -1.454 -3.082 -11.640 1.00 97.56 77 PRO A C 1
ATOM 604 O O . PRO A 1 77 ? -2.093 -2.265 -10.970 1.00 97.56 77 PRO A O 1
ATOM 607 N N . MET A 1 78 ? -0.657 -3.995 -11.079 1.00 98.12 78 MET A N 1
ATOM 608 C CA . MET A 1 78 ? -0.462 -4.099 -9.631 1.00 98.12 78 MET A CA 1
ATOM 609 C C . MET A 1 78 ? 0.435 -2.971 -9.121 1.00 98.12 78 MET A C 1
ATOM 611 O O . MET A 1 78 ? 0.161 -2.388 -8.072 1.00 98.12 78 MET A O 1
ATOM 615 N N . PHE A 1 79 ? 1.448 -2.576 -9.891 1.00 98.50 79 PHE A N 1
ATOM 616 C CA . PHE A 1 79 ? 2.262 -1.401 -9.589 1.00 98.50 79 PHE A CA 1
ATOM 617 C C . PHE A 1 79 ? 1.465 -0.094 -9.623 1.00 98.50 79 PHE A C 1
ATOM 619 O O . PHE A 1 79 ? 1.637 0.767 -8.751 1.00 98.50 79 PHE A O 1
ATOM 626 N N . LYS A 1 80 ? 0.564 0.064 -10.600 1.00 98.56 80 LYS A N 1
ATOM 627 C CA . LYS A 1 80 ? -0.364 1.201 -10.655 1.00 98.56 80 LYS A CA 1
ATOM 628 C C . LYS A 1 80 ? -1.274 1.231 -9.428 1.00 98.56 80 LYS A C 1
ATOM 630 O O . LYS A 1 80 ? -1.438 2.295 -8.831 1.00 98.56 80 LYS A O 1
ATOM 635 N N . LEU A 1 81 ? -1.790 0.076 -8.998 1.00 98.62 81 LEU A N 1
ATOM 636 C CA . LEU A 1 81 ? -2.574 -0.037 -7.765 1.00 98.62 81 LEU A CA 1
ATOM 637 C C . LEU A 1 81 ? -1.757 0.379 -6.529 1.00 98.62 81 LEU A C 1
ATOM 639 O O . LEU A 1 81 ? -2.201 1.248 -5.781 1.00 98.62 81 LEU A O 1
ATOM 643 N N . VAL A 1 82 ? -0.544 -0.156 -6.344 1.00 98.50 82 VAL A N 1
ATOM 644 C CA . VAL A 1 82 ? 0.359 0.236 -5.239 1.00 98.50 82 VAL A CA 1
ATOM 645 C C . VAL A 1 82 ? 0.649 1.736 -5.260 1.00 98.50 82 VAL A C 1
ATOM 647 O O . VAL A 1 82 ? 0.578 2.406 -4.230 1.00 98.50 82 VAL A O 1
ATOM 650 N N . SER A 1 83 ? 0.916 2.296 -6.441 1.00 98.56 83 SER A N 1
ATOM 651 C CA . SER A 1 83 ? 1.152 3.731 -6.619 1.00 98.56 83 SER A CA 1
ATOM 652 C C . SER A 1 83 ? -0.036 4.586 -6.188 1.00 98.56 83 SER A C 1
ATOM 654 O O . SER A 1 83 ? 0.153 5.660 -5.616 1.00 98.56 83 SER A O 1
ATOM 656 N N . GLN A 1 84 ? -1.248 4.106 -6.438 1.00 98.69 84 GLN A N 1
ATOM 657 C CA . GLN A 1 84 ? -2.466 4.815 -6.095 1.00 98.69 84 GLN A CA 1
ATOM 658 C C . GLN A 1 84 ? -2.805 4.692 -4.602 1.00 98.69 84 GLN A C 1
ATOM 660 O O . GLN A 1 84 ? -3.158 5.683 -3.961 1.00 98.69 84 GLN A O 1
ATOM 665 N N . VAL A 1 85 ? -2.584 3.518 -4.002 1.00 98.69 85 VAL A N 1
ATOM 666 C CA . VAL A 1 85 ? -2.652 3.335 -2.543 1.00 98.69 85 VAL A CA 1
ATOM 667 C C . VAL A 1 85 ? -1.642 4.250 -1.844 1.00 98.69 85 VAL A C 1
ATOM 669 O O . VAL A 1 85 ? -1.990 4.910 -0.870 1.00 98.69 85 VAL A O 1
ATOM 672 N N . TYR A 1 86 ? -0.425 4.388 -2.373 1.00 98.56 86 TYR A N 1
ATOM 673 C CA . TYR A 1 86 ? 0.583 5.311 -1.844 1.00 98.56 86 TYR A CA 1
ATOM 674 C C . TYR A 1 86 ? 0.146 6.770 -1.818 1.00 98.56 86 TYR A C 1
ATOM 676 O O . TYR A 1 86 ? 0.400 7.461 -0.832 1.00 98.56 86 TYR A O 1
ATOM 684 N N . LYS A 1 87 ? -0.537 7.221 -2.871 1.00 98.62 87 LYS A N 1
ATOM 685 C CA . LYS A 1 87 ? -1.080 8.577 -2.954 1.00 98.62 87 LYS A CA 1
ATOM 686 C C . LYS A 1 87 ? -2.150 8.834 -1.882 1.00 98.62 87 LYS A C 1
ATOM 688 O O . LYS A 1 87 ? -2.201 9.931 -1.336 1.00 98.62 87 LYS A O 1
ATOM 693 N N . ILE A 1 88 ? -2.997 7.845 -1.592 1.00 98.69 88 ILE A N 1
ATOM 694 C CA . ILE A 1 88 ? -4.269 8.047 -0.872 1.00 98.69 88 ILE A CA 1
ATOM 695 C C . ILE A 1 88 ? -4.216 7.584 0.586 1.00 98.69 88 ILE A C 1
ATOM 697 O O . ILE A 1 88 ? -4.705 8.282 1.478 1.00 98.69 88 ILE A O 1
ATOM 701 N N . ALA A 1 89 ? -3.610 6.425 0.855 1.00 98.44 89 ALA A N 1
ATOM 702 C CA . ALA A 1 89 ? -3.603 5.802 2.175 1.00 98.44 89 ALA A CA 1
ATOM 703 C C . ALA A 1 89 ? -3.081 6.719 3.293 1.00 98.44 89 ALA A C 1
ATOM 705 O O . ALA A 1 89 ? -3.696 6.714 4.360 1.00 98.44 89 ALA A O 1
ATOM 706 N N . PRO A 1 90 ? -2.039 7.557 3.094 1.00 98.00 90 PRO A N 1
ATOM 707 C CA . PRO A 1 90 ? -1.589 8.456 4.148 1.00 98.00 90 PRO A CA 1
ATOM 708 C C . PRO A 1 90 ? -2.676 9.422 4.638 1.00 98.00 90 PRO A C 1
ATOM 710 O O . PRO A 1 90 ? -2.793 9.645 5.843 1.00 98.00 90 PRO A O 1
ATOM 713 N N . GLY A 1 91 ? -3.500 9.948 3.724 1.00 98.31 91 GLY A N 1
ATOM 714 C CA . GLY A 1 91 ? -4.620 10.830 4.058 1.00 98.31 91 GLY A CA 1
ATOM 715 C C . GLY A 1 91 ? -5.710 10.091 4.831 1.00 98.31 91 GLY A C 1
ATOM 716 O O . GLY A 1 91 ? -6.051 10.498 5.939 1.00 98.31 91 GLY A O 1
ATOM 717 N N . VAL A 1 92 ? -6.164 8.947 4.308 1.00 98.62 92 VAL A N 1
ATOM 718 C CA . VAL A 1 92 ? -7.202 8.117 4.951 1.00 98.62 92 VAL A CA 1
ATOM 719 C C . VAL A 1 92 ? -6.780 7.660 6.351 1.00 98.62 92 VAL A C 1
ATOM 721 O O . VAL A 1 92 ? -7.552 7.737 7.302 1.00 98.62 92 VAL A O 1
ATOM 724 N N . LEU A 1 93 ? -5.533 7.209 6.514 1.00 98.19 93 LEU A N 1
ATOM 725 C CA . LEU A 1 93 ? -5.011 6.757 7.807 1.00 98.19 93 LEU A CA 1
ATOM 726 C C . LEU A 1 93 ? -4.881 7.897 8.822 1.00 98.19 93 LEU A C 1
ATOM 728 O O . LEU A 1 93 ? -5.044 7.655 10.021 1.00 98.19 93 LEU A O 1
ATOM 732 N N . THR A 1 94 ? -4.583 9.108 8.346 1.00 97.19 94 THR A N 1
ATOM 733 C CA . THR A 1 94 ? -4.556 10.319 9.175 1.00 97.19 94 THR A CA 1
ATOM 734 C C . THR A 1 94 ? -5.964 10.683 9.631 1.00 97.19 94 THR A C 1
ATOM 736 O O . THR A 1 94 ? -6.177 10.897 10.820 1.00 97.19 94 THR A O 1
ATOM 739 N N . GLU A 1 95 ? -6.933 10.687 8.713 1.00 98.25 95 GLU A N 1
ATOM 740 C CA . GLU A 1 95 ? -8.338 10.992 9.001 1.00 98.25 95 GLU A CA 1
ATOM 741 C C . GLU A 1 95 ? -8.966 9.976 9.964 1.00 98.25 95 GLU A C 1
ATOM 743 O O . GLU A 1 95 ? -9.639 10.354 10.920 1.00 98.25 95 GLU A O 1
ATOM 748 N N . HIS A 1 96 ? -8.672 8.685 9.789 1.00 97.56 96 HIS A N 1
ATOM 749 C CA . HIS A 1 96 ? -9.103 7.633 10.713 1.00 97.56 96 HIS A CA 1
ATOM 750 C C . HIS A 1 96 ? -8.532 7.805 12.137 1.00 97.56 96 HIS A C 1
ATOM 752 O O . HIS A 1 96 ? -9.079 7.263 13.098 1.00 97.56 96 HIS A O 1
ATOM 758 N N . GLY A 1 97 ? -7.426 8.538 12.306 1.00 95.50 97 GLY A N 1
ATOM 759 C CA . GLY A 1 97 ? -6.939 9.013 13.607 1.00 95.50 97 GLY A CA 1
ATOM 760 C C . GLY A 1 97 ? -6.270 7.974 14.516 1.00 95.50 97 GLY A C 1
ATOM 761 O O . GLY A 1 97 ? -5.696 8.343 15.539 1.00 95.50 97 GLY A O 1
ATOM 762 N N . LYS A 1 9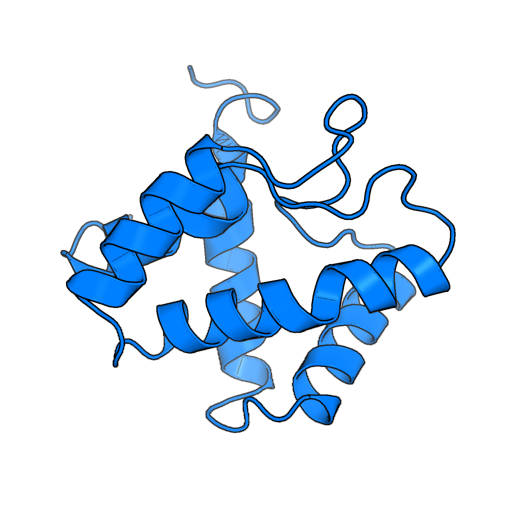8 ? -6.284 6.680 14.167 1.00 94.12 98 LYS A N 1
ATOM 763 C CA . LYS A 1 98 ? -5.615 5.622 14.959 1.00 94.12 98 LYS A CA 1
ATOM 764 C C . LYS A 1 98 ? -4.140 5.414 14.603 1.00 94.12 98 LYS A C 1
ATOM 766 O O . LYS A 1 98 ? -3.399 4.810 15.377 1.00 94.12 98 LYS A O 1
ATOM 771 N N . THR A 1 99 ? -3.705 5.892 13.438 1.00 93.69 99 THR A N 1
ATOM 772 C CA . THR A 1 99 ? -2.355 5.641 12.919 1.00 93.69 99 THR A CA 1
ATOM 773 C C . THR A 1 99 ? -1.432 6.810 13.228 1.00 93.69 99 THR A C 1
ATOM 775 O O . THR A 1 99 ? -1.589 7.890 12.670 1.00 93.69 99 THR A O 1
ATOM 778 N N . LYS A 1 100 ? -0.418 6.593 14.074 1.00 92.56 100 LYS A N 1
ATOM 779 C CA . LYS A 1 100 ? 0.534 7.656 14.442 1.00 92.56 100 LYS A CA 1
ATOM 780 C C . LYS A 1 100 ? 1.401 8.123 13.271 1.00 92.56 100 LYS A C 1
ATOM 782 O O . LYS A 1 100 ? 1.641 9.316 13.135 1.00 92.56 100 LYS A O 1
ATOM 787 N N . ASN A 1 101 ? 1.897 7.188 12.457 1.00 95.50 101 ASN A N 1
ATOM 788 C CA . ASN A 1 101 ? 2.713 7.509 11.290 1.00 95.50 101 ASN A CA 1
ATOM 789 C C . ASN A 1 101 ? 2.176 6.781 10.047 1.00 95.50 101 ASN A C 1
ATOM 791 O O . ASN A 1 101 ? 2.392 5.577 9.903 1.00 95.50 101 ASN A O 1
ATOM 795 N N . PRO A 1 102 ? 1.485 7.474 9.135 1.00 96.75 102 PRO A N 1
ATOM 796 C CA . PRO A 1 102 ? 0.704 6.843 8.074 1.00 96.75 102 PRO A CA 1
ATOM 797 C C . PRO A 1 102 ? 1.532 6.570 6.802 1.00 96.75 102 PRO A C 1
ATOM 799 O O . PRO A 1 102 ? 1.045 6.715 5.685 1.00 96.75 102 PRO A O 1
ATOM 802 N N . TYR A 1 103 ? 2.804 6.202 6.965 1.00 97.62 103 TYR A N 1
ATOM 803 C CA . TYR A 1 103 ? 3.750 6.012 5.863 1.00 97.62 103 TYR A CA 1
ATOM 804 C C . TYR A 1 103 ? 4.039 4.528 5.617 1.00 97.62 103 TYR A C 1
ATOM 806 O O . TYR A 1 103 ? 4.032 3.754 6.583 1.00 97.62 103 TYR A O 1
ATOM 814 N N . PRO A 1 104 ? 4.329 4.132 4.363 1.00 97.81 104 PRO A N 1
ATOM 815 C CA . PRO A 1 104 ? 4.642 2.750 4.051 1.00 97.81 104 PRO A CA 1
ATOM 816 C C . PRO A 1 104 ? 6.089 2.384 4.399 1.00 97.81 104 PRO A C 1
ATOM 818 O O . PRO A 1 104 ? 6.986 3.238 4.431 1.00 97.81 104 PRO A O 1
ATOM 821 N N . ASN A 1 105 ? 6.307 1.088 4.607 1.00 97.06 105 ASN A N 1
ATOM 822 C CA . ASN A 1 105 ? 7.618 0.454 4.698 1.00 97.06 105 ASN A CA 1
ATOM 823 C C . ASN A 1 105 ? 7.981 -0.293 3.398 1.00 97.06 105 ASN A C 1
ATOM 825 O O . ASN A 1 105 ? 7.219 -0.303 2.438 1.00 97.06 105 ASN A O 1
ATOM 829 N N . VAL A 1 106 ? 9.156 -0.926 3.370 1.00 97.31 106 VAL A N 1
ATOM 830 C CA . VAL A 1 106 ? 9.634 -1.714 2.218 1.00 97.31 106 VAL A CA 1
ATOM 831 C C . VAL A 1 106 ? 8.688 -2.842 1.774 1.00 97.31 106 VAL A C 1
ATOM 833 O O . VAL A 1 106 ? 8.581 -3.120 0.583 1.00 97.31 106 VAL A O 1
ATOM 836 N N . ASP A 1 107 ? 7.990 -3.482 2.710 1.00 96.94 107 ASP A N 1
ATOM 837 C CA . ASP A 1 107 ? 7.136 -4.639 2.427 1.00 96.94 107 ASP A CA 1
ATOM 838 C C . ASP A 1 107 ? 5.850 -4.240 1.697 1.00 96.94 107 ASP A C 1
ATOM 840 O O . ASP A 1 107 ? 5.261 -5.059 1.001 1.00 96.94 107 ASP A O 1
ATOM 844 N N . ALA A 1 108 ? 5.465 -2.959 1.768 1.00 97.88 108 ALA A N 1
ATOM 845 C CA . ALA A 1 108 ? 4.339 -2.392 1.026 1.00 97.88 108 ALA A CA 1
ATOM 846 C C . ALA A 1 108 ? 4.535 -2.391 -0.510 1.00 97.88 108 ALA A C 1
ATOM 848 O O . ALA A 1 108 ? 3.614 -2.027 -1.239 1.00 97.88 108 ALA A O 1
ATOM 849 N N . HIS A 1 109 ? 5.731 -2.731 -1.008 1.00 98.38 109 HIS A N 1
ATOM 850 C CA . HIS A 1 109 ? 6.089 -2.597 -2.425 1.00 98.38 109 HIS A CA 1
ATOM 851 C C . HIS A 1 109 ? 6.850 -3.799 -3.001 1.00 98.38 109 HIS A C 1
ATOM 853 O O . HIS A 1 109 ? 6.755 -4.074 -4.199 1.00 98.38 109 HIS A O 1
ATOM 859 N N . SER A 1 110 ? 7.606 -4.530 -2.185 1.00 97.94 110 SER A N 1
ATOM 860 C CA . SER A 1 110 ? 8.505 -5.583 -2.668 1.00 97.94 110 SER A CA 1
ATOM 861 C C . SER A 1 110 ? 7.770 -6.705 -3.404 1.00 97.94 110 SER A C 1
ATOM 863 O O . SER A 1 110 ? 8.243 -7.147 -4.451 1.00 97.94 110 SER A O 1
ATOM 865 N N . GLY A 1 111 ? 6.596 -7.114 -2.918 1.00 97.56 111 GLY A N 1
ATOM 866 C CA . GLY A 1 111 ? 5.803 -8.194 -3.510 1.00 97.56 111 GLY A CA 1
ATOM 867 C C . GLY A 1 111 ? 5.414 -7.955 -4.969 1.00 97.56 111 GLY A C 1
ATOM 868 O O . GLY A 1 111 ? 5.577 -8.849 -5.794 1.00 97.56 111 GLY A O 1
ATOM 869 N N . VAL A 1 112 ? 4.982 -6.737 -5.325 1.00 97.56 112 VAL A N 1
ATOM 870 C CA . VAL A 1 112 ? 4.574 -6.446 -6.713 1.00 97.56 112 VAL A CA 1
ATOM 871 C C . VAL A 1 112 ? 5.753 -6.451 -7.684 1.00 97.56 112 VAL A C 1
ATOM 873 O O . VAL A 1 112 ? 5.583 -6.824 -8.840 1.00 97.56 112 VAL A O 1
ATOM 876 N N . LEU A 1 113 ? 6.957 -6.092 -7.221 1.00 98.19 113 LEU A N 1
ATOM 877 C CA . LEU A 1 113 ? 8.161 -6.191 -8.047 1.00 98.19 113 LEU A CA 1
ATOM 878 C C . LEU A 1 113 ? 8.513 -7.655 -8.324 1.00 98.19 113 LEU A C 1
ATOM 880 O O . LEU A 1 113 ? 8.802 -8.010 -9.461 1.00 98.19 113 LEU A O 1
ATOM 884 N N . LEU A 1 114 ? 8.476 -8.504 -7.294 1.00 98.00 114 LEU A N 1
ATOM 885 C CA . LEU A 1 114 ? 8.762 -9.935 -7.428 1.00 98.00 114 LEU A CA 1
ATOM 886 C C . LEU A 1 114 ? 7.764 -10.607 -8.380 1.00 98.00 114 LEU A C 1
ATOM 888 O O . LEU A 1 114 ? 8.177 -11.259 -9.341 1.00 98.00 114 LEU A O 1
ATOM 892 N N . GLN A 1 115 ? 6.469 -10.357 -8.167 1.00 97.38 115 GLN A N 1
ATOM 893 C CA . GLN A 1 115 ? 5.388 -10.935 -8.962 1.00 97.38 115 GLN A CA 1
ATOM 894 C C . GLN A 1 115 ? 5.504 -10.573 -10.446 1.00 97.38 115 GLN A C 1
ATOM 896 O O . GLN A 1 115 ? 5.354 -11.442 -11.303 1.00 97.38 115 GLN A O 1
ATOM 901 N N . HIS A 1 116 ? 5.824 -9.313 -10.756 1.00 97.69 116 HIS A N 1
ATOM 902 C CA . HIS A 1 116 ? 5.973 -8.847 -12.135 1.00 97.69 116 HIS A CA 1
ATOM 903 C C . HIS A 1 116 ? 7.055 -9.606 -12.916 1.00 97.69 116 HIS A C 1
ATOM 905 O O . HIS A 1 116 ? 6.890 -9.874 -14.104 1.00 97.69 116 HIS A O 1
ATOM 911 N N . TYR A 1 117 ? 8.146 -9.996 -12.250 1.00 98.06 117 TYR A N 1
ATOM 912 C CA . TYR A 1 117 ? 9.239 -10.755 -12.866 1.00 98.06 117 TYR A CA 1
ATOM 913 C C . TYR A 1 117 ? 9.105 -12.278 -12.711 1.00 98.06 117 TYR A C 1
ATOM 915 O O . TYR A 1 117 ? 10.059 -13.004 -12.985 1.00 98.06 117 TYR A O 1
ATOM 923 N N . GLY A 1 118 ? 7.928 -12.774 -12.316 1.00 97.12 118 GLY A N 1
ATOM 924 C CA . GLY A 1 118 ? 7.610 -14.203 -12.309 1.00 97.12 118 GLY A CA 1
ATOM 925 C C . GLY A 1 118 ? 7.899 -14.940 -11.000 1.00 97.12 118 GLY A C 1
ATOM 926 O O . GLY A 1 118 ? 7.745 -16.156 -10.969 1.00 97.12 118 GLY A O 1
ATOM 927 N N . LEU A 1 119 ? 8.271 -14.236 -9.925 1.00 96.38 119 LEU A N 1
ATOM 928 C CA . LEU A 1 119 ? 8.339 -14.804 -8.573 1.00 96.38 119 LEU A CA 1
ATOM 929 C C . LEU A 1 119 ? 6.987 -14.583 -7.888 1.00 96.38 119 LEU A C 1
ATOM 931 O O . LEU A 1 119 ? 6.693 -13.478 -7.435 1.00 96.38 119 LEU A O 1
ATOM 935 N N . THR A 1 120 ? 6.140 -15.610 -7.890 1.00 92.62 120 THR A N 1
ATOM 936 C CA . THR A 1 120 ? 4.692 -15.484 -7.616 1.00 92.62 120 THR A CA 1
ATOM 937 C C . THR A 1 120 ? 4.201 -16.292 -6.416 1.00 92.62 120 THR A C 1
ATOM 939 O O . THR A 1 120 ? 3.011 -16.247 -6.106 1.00 92.62 120 THR A O 1
ATOM 942 N N . GLU A 1 121 ? 5.105 -17.020 -5.764 1.00 85.44 121 GLU A N 1
ATOM 943 C CA . GLU A 1 121 ? 4.856 -17.892 -4.613 1.00 85.44 121 GLU A CA 1
ATOM 944 C C . GLU A 1 121 ? 4.593 -17.154 -3.289 1.00 85.44 121 GLU A C 1
ATOM 946 O O . GLU A 1 121 ? 5.215 -16.098 -3.019 1.00 85.44 121 GLU A O 1
#

pLDDT: mean 95.09, std 7.16, range [56.94, 98.75]

Radius of gyration: 13.64 Å; chains: 1; bounding box: 28×29×32 Å

Sequence (121 aa):
LAGPLHGLANQEVLLWLTEMKKVVGDDLSDKNITDYLWSTLNSGRVVPG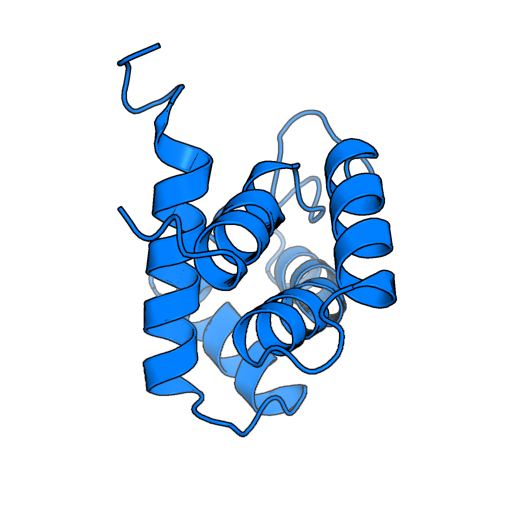YGHAVLRKTDPRYMAQREFGLAKMPEDPMFKLVSQVYKIAPGVLTEHGKTKNPYPNVDAHSGVLLQHYGLTE